Protein AF-F1YSC4-F1 (afdb_monomer)

Structure (mmCIF, N/CA/C/O backbone):
data_AF-F1YSC4-F1
#
_entry.id   AF-F1YSC4-F1
#
loop_
_atom_site.group_PDB
_atom_site.id
_atom_site.type_symbol
_atom_site.label_atom_id
_atom_site.label_alt_id
_atom_site.label_comp_id
_atom_site.label_asym_id
_atom_site.label_entity_id
_atom_site.label_seq_id
_atom_site.pdbx_PDB_ins_code
_atom_site.Cartn_x
_atom_site.Cartn_y
_atom_site.Cartn_z
_atom_site.occupancy
_atom_site.B_iso_or_equiv
_atom_site.auth_seq_id
_atom_site.auth_comp_id
_atom_site.auth_asym_id
_atom_site.auth_atom_id
_atom_site.pdbx_PDB_model_num
ATOM 1 N N . MET A 1 1 ? 48.803 -0.622 -50.788 1.00 43.75 1 MET A N 1
ATOM 2 C CA . MET A 1 1 ? 48.188 0.683 -50.464 1.00 43.75 1 MET A CA 1
ATOM 3 C C . MET A 1 1 ? 47.746 0.622 -49.013 1.00 43.75 1 MET A C 1
ATOM 5 O O . MET A 1 1 ? 46.823 -0.106 -48.682 1.00 43.75 1 MET A O 1
ATOM 9 N N . THR A 1 2 ? 48.527 1.248 -48.142 1.00 39.25 2 THR A N 1
ATOM 10 C CA . THR A 1 2 ? 48.370 1.279 -46.685 1.00 39.25 2 THR A CA 1
ATOM 11 C C . THR A 1 2 ? 47.283 2.283 -46.309 1.00 39.25 2 THR A C 1
ATOM 13 O O . THR A 1 2 ? 47.356 3.438 -46.719 1.00 39.25 2 THR A O 1
ATOM 16 N N . ASN A 1 3 ? 46.271 1.863 -45.546 1.00 41.59 3 ASN A N 1
ATOM 17 C CA . ASN A 1 3 ? 45.245 2.775 -45.042 1.00 41.59 3 ASN A CA 1
ATOM 18 C C . ASN A 1 3 ? 45.560 3.126 -43.581 1.00 41.59 3 ASN A C 1
ATOM 20 O O . ASN A 1 3 ? 45.484 2.279 -42.691 1.00 41.59 3 ASN A O 1
ATOM 24 N N . HIS A 1 4 ? 46.012 4.361 -43.369 1.00 42.53 4 HIS A N 1
ATOM 25 C CA . HIS A 1 4 ? 46.345 4.924 -42.065 1.00 42.53 4 HIS A CA 1
ATOM 26 C C . HIS A 1 4 ? 45.082 5.387 -41.334 1.00 42.53 4 HIS A C 1
ATOM 28 O O . HIS A 1 4 ? 44.303 6.179 -41.859 1.00 42.53 4 HIS A O 1
ATOM 34 N N . ALA A 1 5 ? 44.940 4.965 -40.080 1.00 45.53 5 ALA A N 1
ATOM 35 C CA . ALA A 1 5 ? 44.015 5.557 -39.125 1.00 45.53 5 ALA A CA 1
ATOM 36 C C . ALA A 1 5 ? 44.386 7.023 -38.818 1.00 45.53 5 ALA A C 1
ATOM 38 O O . ALA A 1 5 ? 45.562 7.325 -38.605 1.00 45.53 5 ALA A O 1
ATOM 39 N N . ARG A 1 6 ? 43.384 7.912 -38.712 1.00 49.03 6 ARG A N 1
ATOM 40 C CA . ARG A 1 6 ? 43.460 9.173 -37.949 1.00 49.03 6 ARG A CA 1
ATOM 41 C C . ARG A 1 6 ? 42.107 9.546 -37.307 1.00 49.03 6 ARG A C 1
ATOM 43 O O . ARG A 1 6 ? 41.074 9.111 -37.810 1.00 49.03 6 ARG A O 1
ATOM 50 N N . PRO A 1 7 ? 42.121 10.288 -36.178 1.00 48.09 7 PRO A N 1
ATOM 51 C CA . PRO A 1 7 ? 41.049 10.291 -35.180 1.00 48.09 7 PRO A CA 1
ATOM 52 C C . PRO A 1 7 ? 40.035 11.440 -35.316 1.00 48.09 7 PRO A C 1
ATOM 54 O O . PRO A 1 7 ? 40.269 12.436 -35.998 1.00 48.09 7 PRO A O 1
ATOM 57 N N . PHE A 1 8 ? 38.921 11.263 -34.600 1.00 44.94 8 PHE A N 1
ATOM 58 C CA . PHE A 1 8 ? 37.804 12.182 -34.369 1.00 44.94 8 PHE A CA 1
ATOM 59 C C . PHE A 1 8 ? 38.213 13.656 -34.189 1.00 44.94 8 PHE A C 1
ATOM 61 O O . PHE A 1 8 ? 38.998 13.997 -33.305 1.00 44.94 8 PHE A O 1
ATOM 68 N N . GLY A 1 9 ? 37.616 14.537 -34.997 1.00 39.62 9 GLY A N 1
ATOM 69 C CA . GLY A 1 9 ? 37.721 15.987 -34.858 1.00 39.62 9 GLY A CA 1
ATOM 70 C C . GLY A 1 9 ? 36.760 16.527 -33.797 1.00 39.62 9 GLY A C 1
ATOM 71 O O . GLY A 1 9 ? 35.547 16.393 -33.929 1.00 39.62 9 GLY A O 1
ATOM 72 N N . ALA A 1 10 ? 37.307 17.166 -32.763 1.00 44.84 10 ALA A N 1
ATOM 73 C CA . ALA A 1 10 ? 36.564 18.028 -31.850 1.00 44.84 10 ALA A CA 1
ATOM 74 C C . ALA A 1 10 ? 36.485 19.456 -32.430 1.00 44.84 10 ALA A C 1
ATOM 76 O O . ALA A 1 10 ? 37.517 19.980 -32.864 1.00 44.84 10 ALA A O 1
ATOM 77 N N . PRO A 1 11 ? 35.322 20.131 -32.422 1.00 41.72 11 PRO A N 1
ATOM 78 C CA . PRO A 1 11 ? 35.272 21.552 -32.735 1.00 41.72 11 PRO A CA 1
ATOM 79 C C . PRO A 1 11 ? 35.785 22.388 -31.551 1.00 41.72 11 PRO A C 1
ATOM 81 O O . PRO A 1 11 ? 35.314 22.272 -30.420 1.00 41.72 11 PRO A O 1
ATOM 84 N N . ARG A 1 12 ? 36.757 23.263 -31.835 1.00 43.16 12 ARG A N 1
ATOM 85 C CA . ARG A 1 12 ? 37.200 24.357 -30.958 1.00 43.16 12 ARG A CA 1
ATOM 86 C C . ARG A 1 12 ? 36.043 25.339 -30.751 1.00 43.16 12 ARG A C 1
ATOM 88 O O . ARG A 1 12 ? 35.685 26.056 -31.681 1.00 43.16 12 ARG A O 1
ATOM 95 N N . LEU A 1 13 ? 35.507 25.419 -29.536 1.00 44.72 13 LEU A N 1
ATOM 96 C CA . LEU A 1 13 ? 34.613 26.506 -29.137 1.00 44.72 13 LEU A CA 1
ATOM 97 C C . LEU A 1 13 ? 35.458 27.706 -28.697 1.00 44.72 13 LEU A C 1
ATOM 99 O O . LEU A 1 13 ? 35.948 27.776 -27.573 1.00 44.72 13 LEU A O 1
ATOM 103 N N . THR A 1 14 ? 35.669 28.638 -29.623 1.00 39.31 14 THR A N 1
ATOM 104 C CA . THR A 1 14 ? 36.132 29.997 -29.331 1.00 39.31 14 THR A CA 1
ATOM 105 C C . THR A 1 14 ? 35.006 30.787 -28.668 1.00 39.31 14 THR A C 1
ATOM 107 O O . THR A 1 14 ? 33.861 30.736 -29.117 1.00 39.31 14 THR A O 1
ATOM 110 N N . GLY A 1 15 ? 35.346 31.484 -27.583 1.00 50.78 15 GLY A N 1
ATOM 111 C CA . GLY A 1 15 ? 34.417 32.145 -26.675 1.00 50.78 15 GLY A CA 1
ATOM 112 C C . GLY A 1 15 ? 33.450 33.117 -27.344 1.00 50.78 15 GLY A C 1
ATOM 113 O O . GLY A 1 15 ? 33.855 34.087 -27.980 1.00 50.78 15 GLY A O 1
ATOM 114 N N . TRP A 1 16 ? 32.165 32.877 -27.107 1.00 40.28 16 TRP A N 1
ATOM 115 C CA . TRP A 1 16 ? 31.126 33.890 -27.199 1.00 40.28 16 TRP A CA 1
ATOM 116 C C . TRP A 1 16 ? 30.814 34.357 -25.777 1.00 40.28 16 TRP A C 1
ATOM 118 O O . TRP A 1 16 ? 30.402 33.566 -24.930 1.00 40.28 16 TRP A O 1
ATOM 128 N N . LEU A 1 17 ? 31.052 35.642 -25.509 1.00 44.09 17 LEU A N 1
ATOM 129 C CA . LEU A 1 17 ? 30.577 36.325 -24.309 1.00 44.09 17 LEU A CA 1
ATOM 130 C C . LEU A 1 17 ? 29.044 36.307 -24.322 1.00 44.09 17 LEU A C 1
ATOM 132 O O . LEU A 1 17 ? 28.421 36.972 -25.148 1.00 44.09 17 LEU A O 1
ATOM 136 N N . ILE A 1 18 ? 28.436 35.540 -23.418 1.00 53.00 18 ILE A N 1
ATOM 137 C CA . ILE A 1 18 ? 26.990 35.588 -23.192 1.00 53.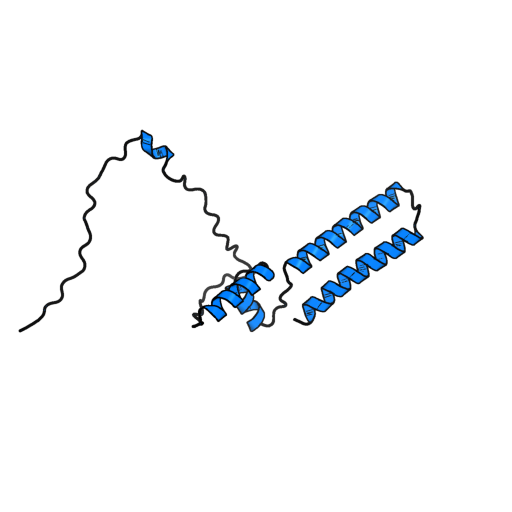00 18 ILE A CA 1
ATOM 138 C C . ILE A 1 18 ? 26.678 36.954 -22.554 1.00 53.00 18 ILE A C 1
ATOM 140 O O . ILE A 1 18 ? 27.265 37.277 -21.517 1.00 53.00 18 ILE A O 1
ATOM 144 N N . PRO A 1 19 ? 25.792 37.780 -23.138 1.00 51.84 19 PRO A N 1
ATOM 145 C CA . PRO A 1 19 ? 25.412 39.056 -22.543 1.00 51.84 19 PRO A CA 1
ATOM 146 C C . PRO A 1 19 ? 24.761 38.831 -21.170 1.00 51.84 19 PRO A C 1
ATOM 148 O O . PRO A 1 19 ? 23.941 37.929 -21.000 1.00 51.84 19 PRO A O 1
ATOM 151 N N . ALA A 1 20 ? 25.108 39.664 -20.183 1.00 55.88 20 ALA A N 1
ATOM 152 C CA . ALA A 1 20 ? 24.666 39.521 -18.788 1.00 55.88 20 ALA A CA 1
ATOM 153 C C . ALA A 1 20 ? 23.131 39.489 -18.614 1.00 55.88 20 ALA A C 1
ATOM 155 O O . ALA A 1 20 ? 22.629 38.947 -17.631 1.00 55.88 20 ALA A O 1
ATOM 156 N N . SER A 1 21 ? 22.382 40.004 -19.592 1.00 53.72 21 SER A N 1
ATOM 157 C CA . SER A 1 21 ? 20.918 39.964 -19.657 1.00 53.72 21 SER A CA 1
ATOM 158 C C . SER A 1 21 ? 20.325 38.577 -19.948 1.00 53.72 21 SER A C 1
ATOM 160 O O . SER A 1 21 ? 19.127 38.398 -19.756 1.00 53.72 21 SER A O 1
ATOM 162 N N . PHE A 1 22 ? 21.131 37.590 -20.359 1.00 48.06 22 PHE A N 1
ATOM 163 C CA . PHE A 1 22 ? 20.691 36.208 -20.612 1.00 48.06 22 PHE A CA 1
ATOM 164 C C . PHE A 1 22 ? 20.997 35.236 -19.456 1.00 48.06 22 PHE A C 1
ATOM 166 O O . PHE A 1 22 ? 20.580 34.080 -19.489 1.00 48.06 22 PHE A O 1
ATOM 173 N N . SER A 1 23 ? 21.685 35.699 -18.404 1.00 48.91 23 SER A N 1
ATOM 174 C CA . SER A 1 23 ? 22.046 34.885 -17.228 1.00 48.91 23 SER A CA 1
ATOM 175 C C . SER A 1 23 ? 20.821 34.399 -16.432 1.00 48.91 23 SER A C 1
ATOM 177 O O . SER A 1 23 ? 20.852 33.340 -15.811 1.00 48.91 23 SER A O 1
ATOM 179 N N . SER A 1 24 ? 19.698 35.124 -16.493 1.00 51.44 24 SER A N 1
ATOM 180 C CA . SER A 1 24 ? 18.437 34.750 -15.830 1.00 51.44 24 SER A CA 1
ATOM 181 C C . SER A 1 24 ? 17.674 33.607 -16.512 1.00 51.44 24 SER A C 1
ATOM 183 O O . SER A 1 24 ? 16.760 33.058 -15.902 1.00 51.44 24 SER A O 1
ATOM 185 N N . LEU A 1 25 ? 18.042 33.254 -17.749 1.00 51.44 25 LEU A N 1
ATOM 186 C CA . LEU A 1 25 ? 17.474 32.146 -18.528 1.00 51.44 25 LEU A CA 1
ATOM 187 C C . LEU A 1 25 ? 18.328 30.876 -18.467 1.00 51.44 25 LEU A C 1
ATOM 189 O O . LEU A 1 25 ? 17.900 29.833 -18.962 1.00 51.44 25 LEU A O 1
ATOM 193 N N . LEU A 1 26 ? 19.512 30.935 -17.848 1.00 52.56 26 LEU A N 1
ATOM 194 C CA . LEU A 1 26 ? 20.216 29.718 -17.475 1.00 52.56 26 LEU A CA 1
ATOM 195 C C . LEU A 1 26 ? 19.402 29.041 -16.371 1.00 52.56 26 LEU A C 1
ATOM 197 O O . LEU A 1 26 ? 19.075 29.706 -15.380 1.00 52.56 26 LEU A O 1
ATOM 201 N N . PRO A 1 27 ? 19.047 27.752 -16.523 1.00 45.84 27 PRO A N 1
ATOM 202 C CA . PRO A 1 27 ? 18.398 27.023 -15.453 1.00 45.84 27 PRO A CA 1
ATOM 203 C C . PRO A 1 27 ? 19.297 27.152 -14.227 1.00 45.84 27 PRO A C 1
ATOM 205 O O . PRO A 1 27 ? 20.437 26.688 -14.222 1.00 45.84 27 PRO A O 1
ATOM 208 N N . LYS A 1 28 ? 18.797 27.863 -13.210 1.00 49.97 28 LYS A N 1
ATOM 209 C CA . LYS A 1 28 ? 19.396 27.873 -11.879 1.00 49.97 28 LYS A CA 1
ATOM 210 C C . LYS A 1 28 ? 19.592 26.406 -11.541 1.00 49.97 28 LYS A C 1
ATOM 212 O O . LYS A 1 28 ? 18.640 25.644 -11.715 1.00 49.97 28 LYS A O 1
ATOM 217 N N . GLU A 1 29 ? 20.794 26.023 -11.126 1.00 50.09 29 GLU A N 1
ATOM 218 C CA . GLU A 1 29 ? 21.070 24.707 -10.554 1.00 50.09 29 GLU A CA 1
ATOM 219 C C . GLU A 1 29 ? 20.197 24.548 -9.301 1.00 50.09 29 GLU A C 1
ATOM 221 O O . GLU A 1 29 ? 20.615 24.729 -8.162 1.00 50.09 29 GLU A O 1
ATOM 226 N N . GLY A 1 30 ? 18.913 24.287 -9.528 1.00 39.06 30 GLY A N 1
ATOM 227 C CA . GLY A 1 30 ? 18.040 23.663 -8.579 1.00 39.06 30 GLY A CA 1
ATOM 228 C C . GLY A 1 30 ? 18.694 22.330 -8.334 1.00 39.06 30 GLY A C 1
ATOM 229 O O . GLY A 1 30 ? 18.977 21.595 -9.279 1.00 39.06 30 GLY A O 1
ATOM 230 N N . VAL A 1 31 ? 18.998 22.076 -7.070 1.00 46.31 31 VAL A N 1
ATOM 231 C CA . VAL A 1 31 ? 19.341 20.760 -6.562 1.00 46.31 31 VAL A CA 1
ATOM 232 C C . VAL A 1 31 ? 18.370 19.776 -7.209 1.00 46.31 31 VAL A C 1
ATOM 234 O O . VAL A 1 31 ? 17.217 19.667 -6.792 1.00 46.31 31 VAL A O 1
ATOM 237 N N . HIS A 1 32 ? 18.804 19.106 -8.277 1.00 50.88 32 HIS A N 1
ATOM 238 C CA . HIS A 1 32 ? 18.087 17.962 -8.790 1.00 50.88 32 HIS A CA 1
ATOM 239 C C . HIS A 1 32 ? 18.316 16.919 -7.714 1.00 50.88 32 HIS A C 1
ATOM 241 O O . HIS A 1 32 ? 19.356 16.262 -7.681 1.00 50.88 32 HIS A O 1
ATOM 247 N N . VAL A 1 33 ? 17.383 16.846 -6.766 1.00 43.88 33 VAL A N 1
ATOM 248 C CA . VAL A 1 33 ? 17.332 15.780 -5.779 1.00 43.88 33 VAL A CA 1
ATOM 249 C C . VAL A 1 33 ? 17.233 14.511 -6.608 1.00 43.88 33 VAL A C 1
ATOM 251 O O . VAL A 1 33 ? 16.186 14.197 -7.166 1.00 43.88 33 VAL A O 1
ATOM 254 N N . MET A 1 34 ? 18.364 13.842 -6.816 1.00 41.66 34 MET A N 1
ATOM 255 C CA . MET A 1 34 ? 18.380 12.539 -7.453 1.00 41.66 34 MET A CA 1
ATOM 256 C C . MET A 1 34 ? 17.491 11.664 -6.562 1.00 41.66 34 MET A C 1
ATOM 258 O O . MET A 1 34 ? 17.821 11.507 -5.388 1.00 41.66 34 MET A O 1
ATOM 262 N N . PRO A 1 35 ? 16.352 11.141 -7.053 1.00 52.25 35 PRO A N 1
ATOM 263 C CA . PRO A 1 35 ? 15.303 10.539 -6.216 1.00 52.25 35 PRO A CA 1
ATOM 264 C C . PRO A 1 35 ? 15.726 9.205 -5.575 1.00 52.25 35 PRO A C 1
ATOM 266 O O . PRO A 1 35 ? 14.911 8.466 -5.026 1.00 52.25 35 PRO A O 1
ATOM 269 N N . PHE A 1 36 ? 17.007 8.864 -5.668 1.00 55.69 36 PHE A N 1
ATOM 270 C CA . PHE A 1 36 ? 17.582 7.625 -5.192 1.00 55.69 36 PHE A CA 1
ATOM 271 C C . PHE A 1 36 ? 18.133 7.864 -3.786 1.00 55.69 36 PHE A C 1
ATOM 273 O O . PHE A 1 36 ? 19.329 8.061 -3.579 1.00 55.69 36 PHE A O 1
ATOM 280 N N . GLU A 1 37 ? 17.244 7.856 -2.798 1.00 61.56 37 GLU A N 1
ATOM 281 C CA . GLU A 1 37 ? 17.673 7.665 -1.416 1.00 61.56 37 GLU A CA 1
ATOM 282 C C . GLU A 1 37 ? 18.388 6.312 -1.309 1.00 61.56 37 GLU A C 1
ATOM 284 O O . GLU A 1 37 ? 17.889 5.291 -1.797 1.00 61.56 37 GLU A O 1
ATOM 289 N N . ILE A 1 38 ? 19.559 6.282 -0.667 1.00 63.16 38 ILE A N 1
ATOM 290 C CA . ILE A 1 38 ? 20.245 5.026 -0.357 1.00 63.16 38 ILE A CA 1
ATOM 291 C C . ILE A 1 38 ? 19.357 4.254 0.623 1.00 63.16 38 ILE A C 1
ATOM 293 O O . ILE A 1 38 ? 19.290 4.561 1.811 1.00 63.16 38 ILE A O 1
ATOM 297 N N . ARG A 1 39 ? 18.642 3.249 0.113 1.00 63.47 39 ARG A N 1
ATOM 298 C CA . ARG A 1 39 ? 17.763 2.396 0.915 1.00 63.47 39 ARG A CA 1
ATOM 299 C C . ARG A 1 39 ? 18.533 1.179 1.423 1.00 63.47 39 ARG A C 1
ATOM 301 O O . ARG A 1 39 ? 18.806 0.254 0.662 1.00 63.47 39 ARG A O 1
ATOM 308 N N . GLY A 1 40 ? 18.825 1.145 2.724 1.00 67.62 40 GLY A N 1
ATOM 309 C CA . GLY A 1 40 ? 19.374 -0.031 3.408 1.00 67.62 40 GLY A CA 1
ATOM 310 C C . GLY A 1 40 ? 20.557 0.269 4.326 1.00 67.62 40 GLY A C 1
ATOM 311 O O . GLY A 1 40 ? 21.025 1.396 4.420 1.00 67.62 40 GLY A O 1
ATOM 312 N N . ARG A 1 41 ? 21.034 -0.771 5.022 1.00 66.12 41 ARG A N 1
ATOM 313 C CA . ARG A 1 41 ? 22.168 -0.683 5.962 1.00 66.12 41 ARG A CA 1
ATOM 314 C C . ARG A 1 41 ? 23.523 -0.549 5.253 1.00 66.12 41 ARG A C 1
ATOM 316 O O . ARG A 1 41 ? 24.457 -0.024 5.845 1.00 66.12 41 ARG A O 1
ATOM 323 N N . PHE A 1 42 ? 23.609 -1.020 4.009 1.00 74.44 42 PHE A N 1
ATOM 324 C CA . PHE A 1 42 ? 24.805 -0.977 3.169 1.00 74.44 42 PHE A CA 1
ATOM 325 C C . PHE A 1 42 ? 24.428 -0.496 1.759 1.00 74.44 42 PHE A C 1
ATOM 327 O O . PHE A 1 42 ? 23.343 -0.856 1.284 1.00 74.44 42 PHE A O 1
ATOM 334 N N . PRO A 1 43 ? 25.278 0.310 1.099 1.00 80.19 43 PRO A N 1
ATOM 335 C CA . PRO A 1 43 ? 25.035 0.770 -0.264 1.00 80.19 43 PRO A CA 1
ATOM 336 C C . PRO A 1 43 ? 25.091 -0.394 -1.262 1.00 80.19 43 PRO A C 1
ATOM 338 O O . PRO A 1 43 ? 25.776 -1.388 -1.034 1.00 80.19 43 PRO A O 1
ATOM 341 N N . LEU A 1 44 ? 24.369 -0.260 -2.377 1.00 84.88 44 LEU A N 1
ATOM 342 C CA . LEU A 1 44 ? 24.493 -1.170 -3.517 1.00 84.88 44 LEU A CA 1
ATOM 343 C C . LEU A 1 44 ? 25.746 -0.792 -4.312 1.00 84.88 44 LEU A C 1
ATOM 345 O O . LEU A 1 44 ? 25.878 0.360 -4.717 1.00 84.88 44 LEU A O 1
ATOM 349 N N . ASP A 1 45 ? 26.642 -1.749 -4.530 1.00 90.88 45 ASP A N 1
ATOM 350 C CA . ASP A 1 45 ? 27.977 -1.548 -5.109 1.00 90.88 45 ASP A CA 1
ATOM 351 C C . ASP A 1 45 ? 28.186 -2.250 -6.465 1.00 90.88 45 ASP A C 1
ATOM 353 O O . ASP A 1 45 ? 29.154 -1.960 -7.167 1.00 90.88 45 ASP A O 1
ATOM 357 N N . ALA A 1 46 ? 27.263 -3.127 -6.873 1.00 89.19 46 ALA A N 1
ATOM 358 C CA . ALA A 1 46 ? 27.325 -3.878 -8.127 1.00 89.19 46 ALA A CA 1
ATOM 359 C C . ALA A 1 46 ? 26.068 -3.699 -9.000 1.00 89.19 46 ALA A C 1
ATOM 361 O O . ALA A 1 46 ? 24.959 -3.493 -8.502 1.00 89.19 46 ALA A O 1
ATOM 362 N N . ILE A 1 47 ? 26.242 -3.823 -10.324 1.00 92.00 47 ILE A N 1
ATOM 363 C CA . ILE A 1 47 ? 25.180 -3.693 -11.336 1.00 92.00 47 ILE A CA 1
ATOM 364 C C . ILE A 1 47 ? 25.032 -5.007 -12.110 1.00 92.00 47 ILE A C 1
ATOM 366 O O . ILE A 1 47 ? 26.020 -5.594 -12.549 1.00 92.00 47 ILE A O 1
ATOM 370 N N . VAL A 1 48 ? 23.786 -5.427 -12.339 1.00 91.75 48 VAL A N 1
ATOM 371 C CA . VAL A 1 48 ? 23.438 -6.555 -13.214 1.00 91.75 48 VAL A CA 1
ATOM 372 C C . VAL A 1 48 ? 22.735 -6.019 -14.460 1.00 91.75 48 VAL A C 1
ATOM 374 O O . VAL A 1 48 ? 21.702 -5.362 -14.352 1.00 91.75 48 VAL A O 1
ATOM 377 N N . ASN A 1 49 ? 23.278 -6.311 -15.645 1.00 94.50 49 ASN A N 1
ATOM 378 C CA . ASN A 1 49 ? 22.656 -5.961 -16.924 1.00 94.50 49 ASN A CA 1
ATOM 379 C C . ASN A 1 49 ? 21.837 -7.144 -17.453 1.00 94.50 49 ASN A C 1
ATOM 381 O O . ASN A 1 49 ? 22.385 -8.222 -17.681 1.00 94.50 49 ASN A O 1
ATOM 385 N N . VAL A 1 50 ? 20.541 -6.932 -17.686 1.00 93.06 50 VAL A N 1
ATOM 386 C CA . VAL A 1 50 ? 19.611 -7.952 -18.194 1.00 93.06 50 VAL A CA 1
ATOM 387 C C . VAL A 1 50 ? 19.106 -7.525 -19.571 1.00 93.06 50 VAL A C 1
ATOM 389 O O . VAL A 1 50 ? 18.682 -6.383 -19.749 1.00 93.06 50 VAL A O 1
ATOM 392 N N . ARG A 1 51 ? 19.166 -8.427 -20.558 1.00 96.50 51 ARG A N 1
ATOM 393 C CA . ARG A 1 51 ? 18.559 -8.199 -21.878 1.00 96.50 51 ARG A CA 1
ATOM 394 C C . ARG A 1 51 ? 17.065 -8.477 -21.788 1.00 96.50 51 ARG A C 1
ATOM 396 O O . ARG A 1 51 ? 16.682 -9.536 -21.307 1.00 96.50 51 ARG A O 1
ATOM 403 N N . LEU A 1 52 ? 16.263 -7.534 -22.263 1.00 96.44 52 LEU A N 1
ATOM 404 C CA . LEU A 1 52 ? 14.807 -7.595 -22.265 1.00 96.44 52 LEU A CA 1
ATOM 405 C C . LEU A 1 52 ? 14.306 -7.136 -23.629 1.00 96.44 52 LEU A C 1
ATOM 407 O O . LEU A 1 52 ? 14.909 -6.260 -24.257 1.00 96.44 52 LEU A O 1
ATOM 411 N N . THR A 1 53 ? 13.187 -7.695 -24.058 1.00 98.31 53 THR A N 1
ATOM 412 C CA . THR A 1 53 ? 12.349 -7.078 -25.085 1.00 98.31 53 THR A CA 1
ATOM 413 C C . THR A 1 53 ? 11.774 -5.752 -24.572 1.00 98.31 53 THR A C 1
ATOM 415 O O . THR A 1 53 ? 11.766 -5.475 -23.367 1.00 98.31 53 THR A O 1
ATOM 418 N N . THR A 1 54 ? 11.281 -4.914 -25.485 1.00 97.94 54 THR A N 1
ATOM 419 C CA . THR A 1 54 ? 10.609 -3.658 -25.121 1.00 97.94 54 THR A CA 1
ATOM 420 C C . THR A 1 54 ? 9.407 -3.926 -24.212 1.00 97.94 54 THR A C 1
ATOM 422 O O . THR A 1 54 ? 9.324 -3.352 -23.129 1.00 97.94 54 THR A O 1
ATOM 425 N N . ASP A 1 55 ? 8.568 -4.896 -24.579 1.00 97.38 55 ASP A N 1
ATOM 426 C CA . ASP A 1 5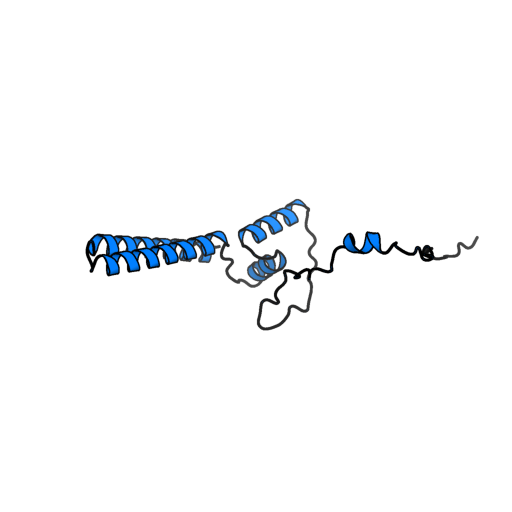5 ? 7.349 -5.249 -23.843 1.00 97.38 55 ASP A CA 1
ATOM 427 C C . ASP A 1 55 ? 7.631 -5.795 -22.433 1.00 97.38 55 ASP A C 1
ATOM 429 O O . ASP A 1 55 ? 6.862 -5.576 -21.499 1.00 97.38 55 ASP A O 1
ATOM 433 N N . GLU A 1 56 ? 8.722 -6.539 -22.237 1.00 96.94 56 GLU A N 1
ATOM 434 C CA . GLU A 1 56 ? 9.142 -6.982 -20.897 1.00 96.94 56 GLU A CA 1
ATOM 435 C C . GLU A 1 56 ? 9.624 -5.812 -20.039 1.00 96.94 56 GLU A C 1
ATOM 437 O O . GLU A 1 56 ? 9.321 -5.747 -18.846 1.00 96.94 56 GLU A O 1
ATOM 442 N N . LYS A 1 57 ? 10.365 -4.875 -20.641 1.00 95.94 57 LYS A N 1
ATOM 443 C CA . LYS A 1 57 ? 10.851 -3.687 -19.939 1.00 95.94 57 LYS A CA 1
ATOM 444 C C . LYS A 1 57 ? 9.701 -2.775 -19.518 1.00 95.94 57 LYS A C 1
ATOM 446 O O . LYS A 1 57 ? 9.771 -2.212 -18.429 1.00 95.94 57 LYS A O 1
ATOM 451 N N . ASP A 1 58 ? 8.680 -2.619 -20.351 1.00 96.88 58 ASP A N 1
ATOM 452 C CA . ASP A 1 58 ? 7.538 -1.761 -20.038 1.00 96.88 58 ASP A CA 1
ATOM 453 C C . ASP A 1 58 ? 6.654 -2.374 -18.949 1.00 96.88 58 ASP A C 1
ATOM 455 O O . ASP A 1 58 ? 6.386 -1.699 -17.957 1.00 96.88 58 ASP A O 1
ATOM 459 N N . ARG A 1 59 ? 6.373 -3.682 -19.011 1.00 94.62 59 ARG A N 1
ATOM 460 C CA . ARG A 1 59 ? 5.704 -4.400 -17.908 1.00 94.62 59 ARG A CA 1
ATOM 461 C C . ARG A 1 59 ? 6.448 -4.275 -16.576 1.00 94.62 59 ARG A C 1
ATOM 463 O O . ARG A 1 59 ? 5.833 -4.063 -15.539 1.00 94.62 59 ARG A O 1
ATOM 470 N N . LEU A 1 60 ? 7.783 -4.351 -16.587 1.00 93.94 60 LEU A N 1
ATOM 471 C CA . LEU A 1 60 ? 8.587 -4.151 -15.374 1.00 93.94 60 LEU A CA 1
ATOM 472 C C . LEU A 1 60 ? 8.468 -2.739 -14.792 1.00 93.94 60 LEU A C 1
ATOM 474 O O . LEU A 1 60 ? 8.555 -2.589 -13.574 1.00 93.94 60 LEU A O 1
ATOM 478 N N . LYS A 1 61 ? 8.314 -1.709 -15.634 1.00 94.31 61 LYS A N 1
ATOM 479 C CA . LYS A 1 61 ? 8.082 -0.337 -15.162 1.00 94.31 61 LYS A CA 1
ATOM 480 C C . LYS A 1 61 ? 6.697 -0.210 -14.545 1.00 94.31 61 LYS A C 1
ATOM 482 O O . LYS A 1 61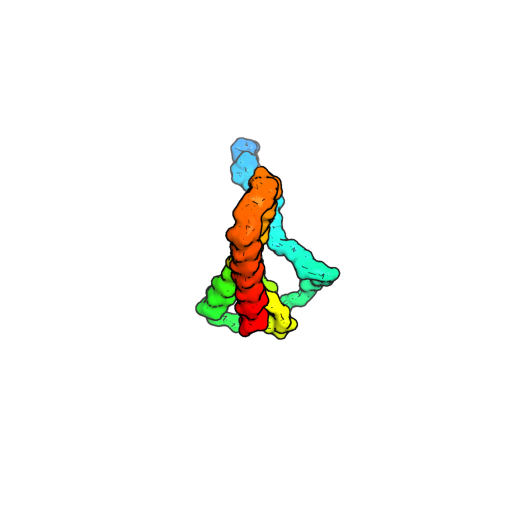 ? 6.602 0.292 -13.436 1.00 94.31 61 LYS A O 1
ATOM 487 N N . GLU A 1 62 ? 5.669 -0.722 -15.217 1.00 92.25 62 GLU A N 1
ATOM 488 C CA . GLU A 1 62 ? 4.289 -0.693 -14.720 1.00 92.25 62 GLU A CA 1
ATOM 489 C C . GLU A 1 62 ? 4.167 -1.386 -13.356 1.00 92.25 62 GLU A C 1
ATOM 491 O O . GLU A 1 62 ? 3.653 -0.794 -12.407 1.00 92.25 62 GLU A O 1
ATOM 496 N N . ASP A 1 63 ? 4.725 -2.594 -13.212 1.00 88.81 63 ASP A N 1
ATOM 497 C CA . ASP A 1 63 ? 4.767 -3.314 -11.933 1.00 88.81 63 ASP A CA 1
ATOM 498 C C . ASP A 1 63 ? 5.472 -2.494 -10.837 1.00 88.81 63 ASP A C 1
ATOM 500 O O . ASP A 1 63 ? 5.043 -2.467 -9.680 1.00 88.81 63 ASP A O 1
ATOM 504 N N . ALA A 1 64 ? 6.584 -1.838 -11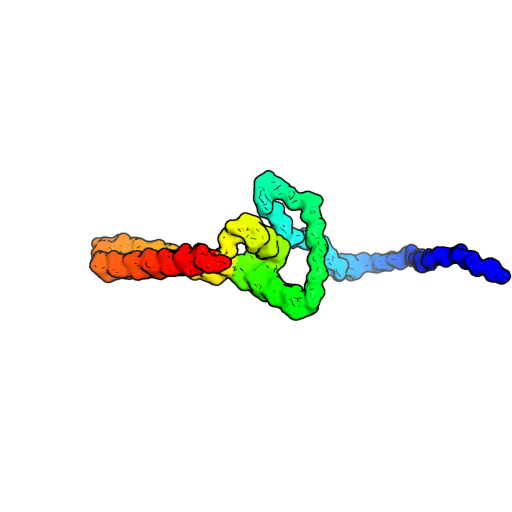.183 1.00 88.44 64 ALA A N 1
ATOM 505 C CA . ALA A 1 64 ? 7.373 -1.051 -10.242 1.00 88.44 64 ALA A CA 1
ATOM 506 C C . ALA A 1 64 ? 6.627 0.220 -9.802 1.00 88.44 64 ALA A C 1
ATOM 508 O O . ALA A 1 64 ? 6.623 0.543 -8.609 1.00 88.44 64 ALA A O 1
ATOM 509 N N . ASP A 1 65 ? 5.939 0.879 -10.735 1.00 88.19 65 ASP A N 1
ATOM 510 C CA . ASP A 1 65 ? 5.103 2.052 -10.486 1.00 88.19 65 ASP A CA 1
ATOM 511 C C . ASP A 1 65 ? 3.915 1.696 -9.579 1.00 88.19 65 ASP A C 1
ATOM 513 O O . ASP A 1 65 ? 3.678 2.373 -8.574 1.00 88.19 65 ASP A O 1
ATOM 517 N N . LEU A 1 66 ? 3.230 0.576 -9.843 1.00 82.19 66 LEU A N 1
ATOM 518 C CA . LEU A 1 66 ? 2.159 0.050 -8.984 1.00 82.19 66 LEU A CA 1
ATOM 519 C C . LEU A 1 66 ? 2.658 -0.291 -7.569 1.00 82.19 66 LEU A C 1
ATOM 521 O O . LEU A 1 66 ? 1.964 -0.070 -6.568 1.00 82.19 66 LEU A O 1
ATOM 525 N N . ALA A 1 67 ? 3.883 -0.806 -7.467 1.00 83.00 67 ALA A N 1
ATOM 526 C CA . ALA A 1 67 ? 4.533 -1.118 -6.199 1.00 83.00 67 ALA A CA 1
ATOM 527 C C . ALA A 1 67 ? 5.163 0.111 -5.507 1.00 83.00 67 ALA A C 1
ATOM 529 O O . ALA A 1 67 ? 5.627 -0.001 -4.369 1.00 83.00 67 ALA A O 1
ATOM 530 N N . GLY A 1 68 ? 5.189 1.282 -6.156 1.00 84.12 68 GLY A N 1
ATOM 531 C CA . GLY A 1 68 ? 5.788 2.508 -5.619 1.00 84.12 68 GLY A CA 1
ATOM 532 C C . GLY A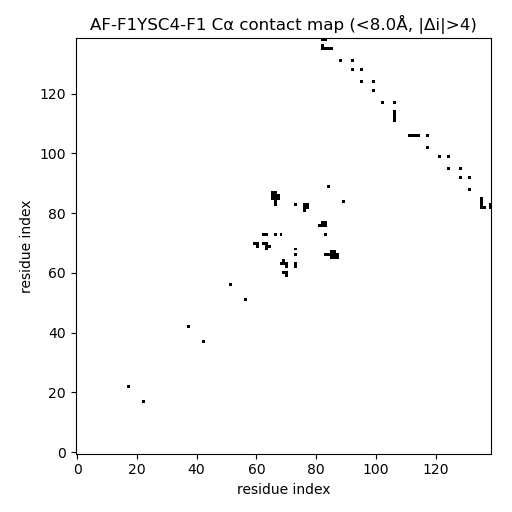 1 68 ? 7.288 2.379 -5.324 1.00 84.12 68 GLY A C 1
ATOM 533 O O . GLY A 1 68 ? 7.785 2.922 -4.330 1.00 84.12 68 GLY A O 1
ATOM 534 N N . MET A 1 69 ? 8.020 1.616 -6.138 1.00 86.31 69 MET A N 1
ATOM 535 C CA . MET A 1 69 ? 9.465 1.409 -5.998 1.00 86.31 69 MET A CA 1
ATOM 536 C C . MET A 1 69 ? 10.166 1.433 -7.356 1.00 86.31 69 MET A C 1
ATOM 538 O O . MET A 1 69 ? 9.528 1.411 -8.396 1.00 86.31 69 MET A O 1
ATOM 542 N N . SER A 1 70 ? 11.498 1.497 -7.369 1.00 90.19 70 SER A N 1
ATOM 543 C CA . SER A 1 70 ? 12.235 1.427 -8.632 1.00 90.19 70 SER A CA 1
ATOM 544 C C . SER A 1 70 ? 12.214 0.010 -9.211 1.00 90.19 70 SER A C 1
ATOM 546 O O . SER A 1 70 ? 12.141 -0.972 -8.471 1.00 90.19 70 SER A O 1
ATOM 548 N N . VAL A 1 71 ? 12.379 -0.106 -10.531 1.00 92.06 71 VAL A N 1
ATOM 549 C CA . VAL A 1 71 ? 12.488 -1.401 -11.233 1.00 92.06 71 VAL A CA 1
ATOM 550 C C . VAL A 1 71 ? 13.583 -2.290 -10.626 1.00 92.06 71 VAL A C 1
ATOM 552 O O . VAL A 1 71 ? 13.375 -3.481 -10.404 1.00 92.06 71 VAL A O 1
ATOM 555 N N . SER A 1 72 ? 14.741 -1.713 -10.286 1.00 91.12 72 SER A N 1
ATOM 556 C CA . SER A 1 72 ? 15.842 -2.449 -9.651 1.00 91.12 72 SER A CA 1
ATOM 557 C C . SER A 1 72 ? 15.484 -2.950 -8.251 1.00 91.12 72 SER A C 1
ATOM 559 O O . SER A 1 72 ? 15.887 -4.049 -7.870 1.00 91.12 72 SER A O 1
ATOM 561 N N . GLU A 1 73 ? 14.730 -2.168 -7.475 1.00 89.12 73 GLU A N 1
ATOM 562 C CA . GLU A 1 73 ? 14.257 -2.591 -6.155 1.00 89.12 73 GLU A CA 1
ATOM 563 C C . GLU A 1 73 ? 13.211 -3.704 -6.277 1.00 89.12 73 GLU A C 1
ATOM 565 O O . GLU A 1 73 ? 13.325 -4.708 -5.574 1.00 89.12 73 GLU A O 1
ATOM 570 N N . LEU A 1 74 ? 12.266 -3.585 -7.215 1.00 90.44 74 LEU A N 1
ATOM 571 C CA . LEU A 1 74 ? 11.277 -4.623 -7.514 1.00 90.44 74 LEU A CA 1
ATOM 572 C C . LEU A 1 74 ? 11.955 -5.961 -7.844 1.00 90.44 74 LEU A C 1
ATOM 574 O O . LEU A 1 74 ? 11.660 -6.978 -7.215 1.00 90.44 74 LEU A O 1
ATOM 578 N N . ILE A 1 75 ? 12.904 -5.959 -8.788 1.00 91.88 75 ILE A N 1
ATOM 579 C CA . ILE A 1 75 ? 13.631 -7.168 -9.204 1.00 91.88 75 ILE A CA 1
ATOM 580 C C . ILE A 1 75 ? 14.410 -7.767 -8.033 1.00 91.88 75 ILE A C 1
ATOM 582 O O . ILE A 1 75 ? 14.338 -8.973 -7.803 1.00 91.88 75 ILE A O 1
ATOM 586 N N . ARG A 1 76 ? 15.131 -6.945 -7.259 1.00 89.38 76 ARG A N 1
ATOM 587 C CA . ARG A 1 76 ? 15.882 -7.427 -6.090 1.00 89.38 76 ARG A CA 1
ATOM 588 C C . ARG A 1 76 ? 14.959 -8.054 -5.053 1.00 89.38 76 ARG A C 1
ATOM 590 O O . ARG A 1 76 ? 15.297 -9.103 -4.512 1.00 89.38 76 ARG A O 1
ATOM 597 N N . ARG A 1 77 ? 13.805 -7.444 -4.769 1.00 87.94 77 ARG A N 1
ATOM 598 C CA . ARG A 1 77 ? 12.831 -8.016 -3.833 1.00 87.94 77 ARG A CA 1
ATOM 599 C C . ARG A 1 77 ? 12.291 -9.348 -4.327 1.00 87.94 77 ARG A C 1
ATOM 601 O O . ARG A 1 77 ? 12.340 -10.309 -3.567 1.00 87.94 77 ARG A O 1
ATOM 608 N N . ARG A 1 78 ? 11.874 -9.415 -5.596 1.00 88.25 78 ARG A N 1
ATOM 609 C CA . ARG A 1 78 ? 11.358 -10.642 -6.219 1.00 88.25 78 ARG A CA 1
ATOM 610 C C . ARG A 1 78 ? 12.411 -11.757 -6.216 1.00 88.25 78 ARG A C 1
ATOM 612 O O . ARG A 1 78 ? 12.101 -12.881 -5.847 1.00 88.25 78 ARG A O 1
ATOM 619 N N . TYR A 1 79 ? 13.664 -11.441 -6.545 1.00 89.25 79 TYR A N 1
ATOM 620 C CA . TYR A 1 79 ? 14.758 -12.417 -6.585 1.00 89.25 79 TYR A CA 1
ATOM 621 C C . TYR A 1 79 ? 15.187 -12.911 -5.194 1.00 89.25 79 TYR A C 1
ATOM 623 O O . TYR A 1 79 ? 15.395 -14.104 -4.998 1.00 89.25 79 TYR A O 1
ATOM 631 N N . PHE A 1 80 ? 15.306 -12.014 -4.211 1.00 86.88 80 PHE A N 1
ATOM 632 C CA . PHE A 1 80 ? 15.726 -12.360 -2.845 1.00 86.88 80 PHE A CA 1
ATOM 633 C C . PHE A 1 80 ? 14.554 -12.693 -1.900 1.00 86.88 80 PHE A C 1
ATOM 635 O O . PHE A 1 80 ? 14.746 -12.703 -0.684 1.00 86.88 80 PHE A O 1
ATOM 642 N N . GLY A 1 81 ? 13.346 -12.930 -2.427 1.00 75.62 81 GLY A N 1
ATOM 643 C CA . GLY A 1 81 ? 12.179 -13.368 -1.651 1.00 75.62 81 GLY A CA 1
ATOM 644 C C . GLY A 1 81 ? 11.673 -12.359 -0.613 1.00 75.62 81 GLY A C 1
ATOM 645 O O . GLY A 1 81 ? 11.149 -12.749 0.428 1.00 75.62 81 GLY A O 1
ATOM 646 N N . ARG A 1 82 ? 11.863 -11.054 -0.843 1.00 76.19 82 ARG A N 1
ATOM 647 C CA . ARG A 1 82 ? 11.330 -10.008 0.044 1.00 76.19 82 ARG A CA 1
ATOM 648 C C . ARG A 1 82 ? 9.893 -9.675 -0.372 1.00 76.19 82 ARG A C 1
ATOM 650 O O . ARG A 1 82 ? 9.699 -9.377 -1.549 1.00 76.19 82 ARG A O 1
ATOM 657 N N . PRO A 1 83 ? 8.926 -9.620 0.564 1.00 72.88 83 PRO A N 1
ATOM 658 C CA . PRO A 1 83 ? 7.543 -9.282 0.241 1.00 72.88 83 PRO A CA 1
ATOM 659 C C . PRO A 1 83 ? 7.422 -7.956 -0.522 1.00 72.88 83 PRO A C 1
ATOM 661 O O . PRO A 1 83 ? 8.038 -6.939 -0.155 1.00 72.88 83 PRO A O 1
ATOM 664 N N . ILE A 1 84 ? 6.615 -7.966 -1.582 1.00 77.56 84 ILE A N 1
ATOM 665 C CA . ILE A 1 84 ? 6.263 -6.781 -2.365 1.00 77.56 84 ILE A CA 1
ATOM 666 C C . ILE A 1 84 ? 4.852 -6.383 -1.942 1.00 77.56 84 ILE A C 1
ATOM 668 O O . ILE A 1 84 ? 3.882 -7.046 -2.283 1.00 77.56 84 ILE A O 1
ATOM 672 N N . VAL A 1 85 ? 4.747 -5.303 -1.169 1.00 75.44 85 VAL A N 1
ATOM 673 C CA . VAL A 1 85 ? 3.449 -4.737 -0.789 1.00 75.44 85 VAL A CA 1
ATOM 674 C C . VAL A 1 85 ? 3.104 -3.646 -1.804 1.00 75.44 85 VAL A C 1
ATOM 676 O O . VAL A 1 85 ? 3.891 -2.699 -1.919 1.00 75.44 85 VAL A O 1
ATOM 679 N N . PRO A 1 86 ? 1.977 -3.750 -2.531 1.00 79.38 86 PRO A N 1
ATOM 680 C CA . PRO A 1 86 ? 1.518 -2.703 -3.437 1.00 79.38 86 PRO A CA 1
ATOM 681 C C . PRO A 1 86 ? 1.402 -1.348 -2.732 1.00 79.38 86 PRO A C 1
ATOM 683 O O . PRO A 1 86 ? 0.974 -1.264 -1.577 1.00 79.38 86 PRO A O 1
ATOM 686 N N . HIS A 1 87 ? 1.737 -0.258 -3.426 1.00 80.50 87 HIS A N 1
ATOM 687 C CA . HIS A 1 87 ? 1.646 1.077 -2.829 1.00 80.50 87 HIS A CA 1
ATOM 688 C C . HIS A 1 87 ? 0.196 1.433 -2.461 1.00 80.50 87 HIS A C 1
ATOM 690 O O . HIS A 1 87 ? -0.051 2.041 -1.418 1.00 80.50 87 HIS A O 1
ATOM 696 N N . ALA A 1 88 ? -0.766 1.001 -3.281 1.00 82.88 88 ALA A N 1
ATOM 697 C CA . ALA A 1 88 ? -2.192 1.186 -3.029 1.00 82.88 88 ALA A CA 1
ATOM 698 C C . ALA A 1 88 ? -2.630 0.593 -1.678 1.00 82.88 88 ALA A C 1
ATOM 700 O O . ALA A 1 88 ? -3.336 1.262 -0.925 1.00 82.88 88 ALA A O 1
ATOM 701 N N . ASP A 1 89 ? -2.143 -0.596 -1.319 1.00 86.38 89 ASP A N 1
ATOM 702 C CA . ASP A 1 89 ? -2.464 -1.249 -0.045 1.00 86.38 89 ASP A CA 1
ATOM 703 C C . ASP A 1 89 ? -1.911 -0.464 1.144 1.00 86.38 89 ASP A C 1
ATOM 705 O O . ASP A 1 89 ? -2.585 -0.287 2.161 1.00 86.38 89 ASP A O 1
ATOM 709 N N . ILE A 1 90 ? -0.697 0.077 1.006 1.00 86.94 90 ILE A N 1
ATOM 710 C CA . ILE A 1 90 ? -0.086 0.939 2.025 1.00 86.94 90 ILE A CA 1
ATOM 711 C C . ILE A 1 90 ? -0.935 2.198 2.234 1.00 86.94 90 ILE A C 1
ATOM 713 O O . ILE A 1 90 ? -1.189 2.585 3.379 1.00 86.94 90 ILE A O 1
ATOM 717 N N . VAL A 1 91 ? -1.379 2.835 1.145 1.00 89.88 91 VAL A N 1
ATOM 718 C CA . VAL A 1 91 ? -2.257 4.014 1.192 1.00 89.88 91 VAL A CA 1
ATOM 719 C C . VAL A 1 91 ? -3.602 3.659 1.826 1.00 89.88 91 VAL A C 1
ATOM 721 O O . VAL A 1 91 ? -4.037 4.343 2.751 1.00 89.88 91 VAL A O 1
ATOM 724 N N . MET A 1 92 ? -4.218 2.549 1.420 1.00 92.81 92 MET A N 1
ATOM 725 C CA . MET A 1 92 ? -5.499 2.091 1.955 1.00 92.81 92 MET A CA 1
ATOM 726 C C . MET A 1 92 ? -5.420 1.826 3.463 1.00 92.81 92 MET A C 1
ATOM 728 O O . MET A 1 92 ? -6.247 2.316 4.231 1.00 92.81 92 MET A O 1
ATOM 732 N N . ILE A 1 93 ? -4.385 1.118 3.927 1.00 93.25 93 ILE A N 1
ATOM 733 C CA . ILE A 1 93 ? -4.183 0.854 5.357 1.00 93.25 93 ILE A CA 1
ATOM 734 C C . ILE A 1 93 ? -3.975 2.162 6.138 1.00 93.25 93 ILE A C 1
ATOM 736 O O . ILE A 1 93 ? -4.453 2.282 7.271 1.00 93.25 93 ILE A O 1
ATOM 740 N N . ARG A 1 94 ? -3.268 3.152 5.572 1.00 94.25 94 ARG A N 1
ATOM 741 C CA . ARG A 1 94 ? -3.117 4.474 6.206 1.00 94.25 94 ARG A CA 1
ATOM 742 C C . ARG A 1 94 ? -4.465 5.168 6.373 1.00 94.25 94 ARG A C 1
ATOM 744 O O . ARG A 1 94 ? -4.743 5.647 7.472 1.00 94.25 94 ARG A O 1
ATOM 751 N N . GLU A 1 95 ? -5.311 5.162 5.348 1.00 96.56 95 GLU A N 1
ATOM 752 C CA . GLU A 1 95 ? -6.635 5.782 5.441 1.00 96.56 95 GLU A CA 1
ATOM 753 C C . GLU A 1 95 ? -7.566 5.048 6.409 1.00 96.56 95 GLU A C 1
ATOM 755 O O . GLU A 1 95 ? -8.227 5.691 7.223 1.00 96.56 95 GLU A O 1
ATOM 760 N N . LEU A 1 96 ? -7.546 3.712 6.440 1.00 97.00 96 LEU A N 1
ATOM 761 C CA . LEU A 1 96 ? -8.299 2.936 7.433 1.00 97.00 96 LEU A CA 1
ATOM 762 C C . LEU A 1 96 ? -7.865 3.265 8.873 1.00 97.00 96 LEU A C 1
ATOM 764 O O . LEU A 1 96 ? -8.705 3.407 9.764 1.00 97.00 96 LEU A O 1
ATOM 768 N N . ARG A 1 97 ? -6.561 3.455 9.113 1.00 95.94 97 ARG A N 1
ATOM 769 C CA . ARG A 1 97 ? -6.044 3.900 10.420 1.00 95.94 97 ARG A CA 1
ATOM 770 C C . ARG A 1 97 ? -6.462 5.331 10.752 1.00 95.94 97 ARG A C 1
ATOM 772 O O . ARG A 1 97 ? -6.811 5.600 11.902 1.00 95.94 97 ARG A O 1
ATOM 779 N N . ARG A 1 98 ? -6.465 6.233 9.765 1.00 97.50 98 ARG A N 1
ATOM 780 C CA . ARG A 1 98 ? -6.950 7.614 9.921 1.00 97.50 98 ARG A CA 1
ATOM 781 C C . ARG A 1 98 ? -8.420 7.632 10.337 1.00 97.50 98 ARG A C 1
ATOM 783 O O . ARG A 1 98 ? -8.762 8.286 11.320 1.00 97.50 98 ARG A O 1
ATOM 790 N N . LEU A 1 99 ? -9.264 6.863 9.647 1.00 97.62 99 LEU A N 1
ATOM 791 C CA . LEU A 1 99 ? -10.682 6.701 9.979 1.00 97.62 99 LEU A CA 1
ATOM 792 C C . LEU A 1 99 ? -10.879 6.116 11.383 1.00 97.62 99 LEU A C 1
ATOM 794 O O . LEU A 1 99 ? -11.709 6.619 12.134 1.00 97.62 99 LEU A O 1
ATOM 798 N N . GLY A 1 100 ? -10.075 5.127 11.787 1.00 96.75 100 GLY A N 1
ATOM 799 C CA . GLY A 1 100 ? -10.096 4.602 13.157 1.00 96.75 100 GLY A CA 1
ATOM 800 C C . GLY A 1 100 ? -9.761 5.661 14.217 1.00 96.75 100 GLY A C 1
ATOM 801 O O . GLY A 1 100 ? -10.394 5.709 15.272 1.00 96.75 100 GLY A O 1
ATOM 802 N N . GLY A 1 101 ? -8.811 6.555 13.928 1.00 96.88 101 GLY A N 1
ATOM 803 C CA . GLY A 1 101 ? -8.500 7.703 14.784 1.00 96.88 101 GLY A CA 1
ATOM 804 C C . GLY A 1 101 ? -9.665 8.690 14.909 1.00 96.88 101 GLY A C 1
ATOM 805 O O . GLY A 1 101 ? -9.983 9.125 16.017 1.00 96.88 101 GLY A O 1
ATOM 806 N N . LEU A 1 102 ? -10.341 8.993 13.796 1.00 96.94 102 LEU A N 1
ATOM 807 C CA . LEU A 1 102 ? -11.537 9.844 13.785 1.00 96.94 102 LEU A CA 1
ATOM 808 C C . LEU A 1 102 ? -12.697 9.209 14.562 1.00 96.94 102 LEU A C 1
ATOM 810 O O . LEU A 1 102 ? -13.354 9.891 15.345 1.00 96.94 102 LEU A O 1
ATOM 814 N N . LEU A 1 103 ? -12.908 7.901 14.410 1.00 96.62 103 LEU A N 1
ATOM 815 C CA . LEU A 1 103 ? -13.923 7.153 15.14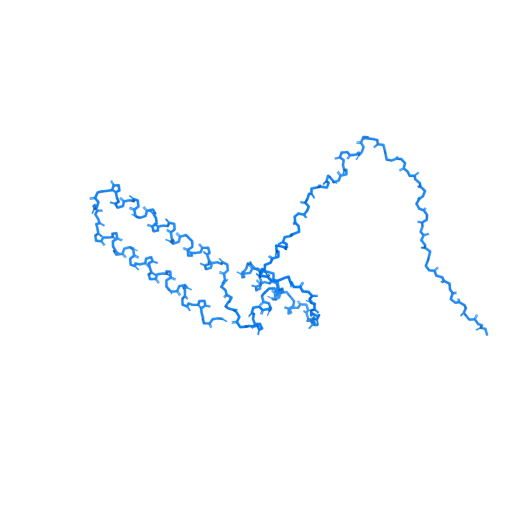9 1.00 96.62 103 LEU A CA 1
ATOM 816 C C . LEU A 1 103 ? -13.649 7.159 16.660 1.00 96.62 103 LEU A C 1
ATOM 818 O O . LEU A 1 103 ? -14.557 7.403 17.452 1.00 96.62 103 LEU A O 1
ATOM 822 N N . LYS A 1 104 ? -12.387 6.960 17.067 1.00 95.75 104 LYS A N 1
ATOM 823 C CA . LYS A 1 104 ? -11.971 7.097 18.470 1.00 95.75 104 LYS A CA 1
ATOM 824 C C . LYS A 1 104 ? -12.296 8.491 19.006 1.00 95.75 104 LYS A C 1
ATOM 826 O O . LYS A 1 104 ? -12.818 8.605 20.111 1.00 95.75 104 LYS A O 1
ATOM 831 N N . HIS A 1 105 ? -11.970 9.537 18.245 1.00 96.31 105 HIS A N 1
ATOM 832 C CA . HIS A 1 105 ? -12.272 10.910 18.641 1.00 96.31 105 HIS A CA 1
ATOM 833 C C . HIS A 1 105 ? -13.781 11.112 18.818 1.00 96.31 105 HIS A C 1
ATOM 835 O O . HIS A 1 105 ? -14.202 11.591 19.864 1.00 96.31 105 HIS A O 1
ATOM 841 N N . LEU A 1 106 ? -14.593 10.675 17.849 1.00 94.94 106 LEU A N 1
ATOM 842 C CA . LEU A 1 106 ? -16.053 10.765 17.907 1.00 94.94 106 LEU A CA 1
ATOM 843 C C . LEU A 1 106 ? -16.630 10.091 19.161 1.00 94.94 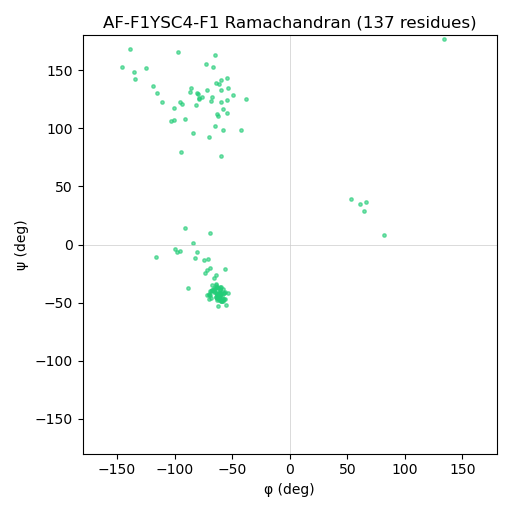106 LEU A C 1
ATOM 845 O O . LEU A 1 106 ? -17.439 10.705 19.848 1.00 94.94 106 LEU A O 1
ATOM 849 N N . TYR A 1 107 ? -16.182 8.875 19.487 1.00 95.69 107 TYR A N 1
ATOM 850 C CA . TYR A 1 107 ? -16.617 8.137 20.679 1.00 95.69 107 TYR A CA 1
ATOM 851 C C . TYR A 1 107 ? -16.282 8.862 21.991 1.00 95.69 107 TYR A C 1
ATOM 853 O O . TYR A 1 107 ? -17.091 8.902 22.918 1.00 95.69 107 TYR A O 1
ATOM 861 N N . LEU A 1 108 ? -15.087 9.454 22.085 1.00 96.00 108 LEU A N 1
ATOM 862 C CA . LEU A 1 108 ? -14.688 10.221 23.267 1.00 96.00 108 LEU A CA 1
ATOM 863 C C . LEU A 1 108 ? -15.477 11.532 23.370 1.00 96.00 108 LEU A C 1
ATOM 865 O O . LEU A 1 108 ? -15.957 11.871 24.447 1.00 96.00 108 LEU A O 1
ATOM 869 N N . SER A 1 109 ? -15.661 12.241 22.252 1.00 95.62 109 SER A N 1
ATOM 870 C CA . SER A 1 109 ? -16.459 13.472 22.198 1.00 95.62 109 SER A CA 1
ATOM 871 C C . SER A 1 109 ? -17.942 13.234 22.484 1.00 95.62 109 SER A C 1
ATOM 873 O O . SER A 1 109 ? -18.604 14.121 23.012 1.00 95.62 109 SER A O 1
ATOM 875 N N . SER A 1 110 ? -1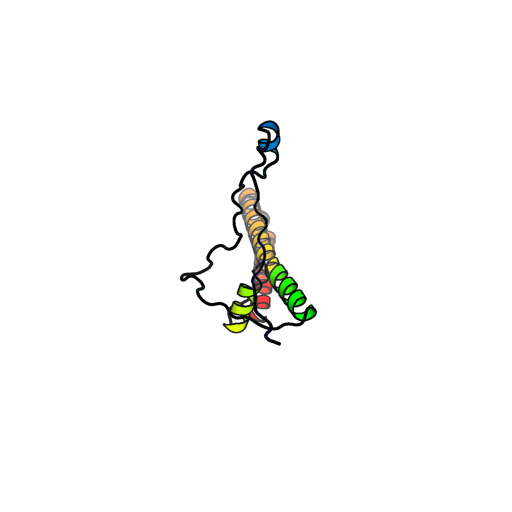8.467 12.046 22.171 1.00 93.94 110 SER A N 1
ATOM 876 C CA . SER A 1 110 ? -19.848 11.657 22.472 1.00 93.94 110 SER A CA 1
ATOM 877 C C . SER A 1 110 ? -20.038 11.123 23.899 1.00 93.94 110 SER A C 1
ATOM 879 O O . SER A 1 110 ? -21.152 10.742 24.263 1.00 93.94 110 SER A O 1
ATOM 881 N N . ASN A 1 111 ? -18.971 11.089 24.710 1.00 93.75 111 ASN A N 1
ATOM 882 C CA . ASN A 1 111 ? -18.935 10.474 26.038 1.00 93.75 111 ASN A CA 1
ATOM 883 C C . ASN A 1 111 ? -19.421 9.012 26.034 1.00 93.75 111 ASN A C 1
ATOM 885 O O . ASN A 1 111 ? -20.148 8.572 26.923 1.00 93.75 111 ASN A O 1
ATOM 889 N N . GLY A 1 112 ? -19.052 8.266 24.992 1.00 90.00 112 GLY A N 1
ATOM 890 C CA . GLY A 1 112 ? -19.378 6.852 24.850 1.00 90.00 112 GLY A CA 1
ATOM 891 C C . GLY A 1 112 ? -20.773 6.539 24.306 1.00 90.00 112 GLY A C 1
ATOM 892 O O . GLY A 1 112 ? -21.159 5.370 24.272 1.00 90.00 112 GLY A O 1
ATOM 893 N N . GLN A 1 113 ? -21.532 7.539 23.845 1.00 90.31 113 GLN A N 1
ATOM 894 C CA . GLN A 1 113 ? -22.761 7.272 23.092 1.00 90.31 113 GLN A CA 1
ATOM 895 C C . GLN A 1 113 ? -22.440 6.469 21.826 1.00 90.31 113 GLN A C 1
ATOM 897 O O . GLN A 1 113 ? -21.442 6.744 21.153 1.00 90.31 113 GLN A O 1
ATOM 902 N N . HIS A 1 114 ? -23.317 5.521 21.484 1.00 90.38 114 HIS A N 1
ATOM 903 C CA . HIS A 1 114 ? -23.161 4.598 20.351 1.00 90.38 114 HIS A CA 1
ATOM 904 C C . HIS A 1 114 ? -21.985 3.616 20.512 1.00 90.38 114 HIS A C 1
ATOM 906 O O . HIS A 1 114 ? -21.255 3.311 19.563 1.00 90.38 114 HIS A O 1
ATOM 912 N N . ALA A 1 115 ? -21.741 3.143 21.741 1.00 92.06 115 ALA A N 1
ATOM 913 C CA . ALA A 1 115 ? -20.637 2.228 22.036 1.00 92.06 115 ALA A CA 1
ATOM 914 C C . ALA A 1 115 ? -20.699 0.928 21.219 1.00 92.06 115 ALA A C 1
ATOM 916 O O . ALA A 1 115 ? -19.663 0.443 20.761 1.00 92.06 115 ALA A O 1
ATOM 917 N N . GLN A 1 116 ? -21.900 0.385 21.004 1.00 94.19 116 GLN A N 1
ATOM 918 C CA . GLN A 1 116 ? -22.085 -0.841 20.229 1.00 94.19 116 GLN A CA 1
ATOM 919 C C . GLN A 1 116 ? -21.775 -0.621 18.744 1.00 94.19 116 GLN A C 1
ATOM 921 O O . GLN A 1 116 ? -21.009 -1.395 18.170 1.00 94.19 116 GLN A O 1
ATOM 926 N N . GLU A 1 117 ? -22.280 0.455 18.132 1.00 94.75 117 GLU A N 1
ATOM 927 C CA . GLU A 1 117 ? -21.985 0.785 16.732 1.00 94.75 117 GLU A CA 1
ATOM 928 C C . GLU A 1 117 ? -20.503 1.125 16.531 1.00 94.75 117 GLU A C 1
ATOM 930 O O . GLU A 1 117 ? -19.885 0.705 15.547 1.00 94.75 117 GLU A O 1
ATOM 935 N N . THR A 1 118 ? -19.899 1.833 17.490 1.00 95.56 118 THR A N 1
ATOM 936 C CA . THR A 1 118 ? -18.465 2.156 17.486 1.00 95.56 118 THR A CA 1
ATOM 937 C C . THR A 1 118 ? -17.625 0.882 17.520 1.00 95.56 118 THR A C 1
ATOM 939 O O . THR A 1 118 ? -16.703 0.728 16.717 1.00 95.56 118 THR A O 1
ATOM 942 N N . LEU A 1 119 ? -17.952 -0.057 18.413 1.00 94.94 119 LEU A N 1
ATOM 943 C CA . LEU A 1 119 ? -17.253 -1.334 18.525 1.00 94.94 119 LEU A CA 1
ATOM 944 C C . LEU A 1 119 ? -17.398 -2.166 17.243 1.00 94.94 119 LEU A C 1
ATOM 946 O O . LEU A 1 119 ? -16.400 -2.671 16.728 1.00 94.94 119 LEU A O 1
ATOM 950 N N . ALA A 1 120 ? -18.612 -2.262 16.694 1.00 96.81 120 ALA A N 1
ATOM 951 C CA . ALA A 1 120 ? -18.866 -2.964 15.438 1.00 96.81 120 ALA A CA 1
ATOM 952 C C . ALA A 1 120 ? -18.041 -2.371 14.282 1.00 96.81 120 ALA A C 1
ATOM 954 O O . ALA A 1 120 ? -17.391 -3.103 13.533 1.00 96.81 120 ALA A O 1
ATOM 955 N N . THR A 1 121 ? -17.986 -1.042 14.187 1.00 96.81 121 THR A N 1
ATOM 956 C CA . THR A 1 121 ? -17.197 -0.339 13.166 1.00 96.81 121 THR A CA 1
ATOM 957 C C . THR A 1 121 ? -15.695 -0.559 13.359 1.00 96.81 121 THR A C 1
ATOM 959 O O . THR A 1 121 ? -14.981 -0.810 12.390 1.00 96.81 121 THR A O 1
ATOM 962 N N . LEU A 1 122 ? -15.196 -0.534 14.601 1.00 96.31 122 LEU A N 1
ATOM 963 C CA . LEU A 1 122 ? -13.795 -0.853 14.901 1.00 96.31 122 LEU A CA 1
ATOM 964 C C . LEU A 1 122 ? -13.431 -2.283 14.486 1.00 96.31 122 LEU A C 1
ATOM 966 O O . LEU A 1 122 ? -12.362 -2.495 13.909 1.00 96.31 122 LEU A O 1
ATOM 970 N N . HIS A 1 123 ? -14.311 -3.256 14.729 1.00 97.38 123 HIS A N 1
ATOM 971 C CA . HIS A 1 123 ? -14.113 -4.626 14.257 1.00 97.38 123 HIS A CA 1
ATOM 972 C C . HIS A 1 123 ? -14.097 -4.713 12.729 1.00 97.38 123 HIS A C 1
ATOM 974 O O . HIS A 1 123 ? -13.230 -5.397 12.183 1.00 97.38 123 HIS A O 1
ATOM 980 N N . ALA A 1 124 ? -14.982 -3.990 12.037 1.00 97.56 124 ALA A N 1
ATOM 981 C CA . ALA A 1 124 ? -14.991 -3.934 10.576 1.00 97.56 124 ALA A CA 1
ATOM 982 C C . ALA A 1 124 ? -13.692 -3.327 10.013 1.00 97.56 124 ALA A C 1
ATOM 984 O O . ALA A 1 124 ? -13.078 -3.909 9.119 1.00 97.56 124 ALA A O 1
ATOM 985 N N . LEU A 1 125 ? -13.215 -2.212 10.582 1.00 96.88 125 LEU A N 1
ATOM 986 C CA . LEU A 1 125 ? -11.940 -1.593 10.199 1.00 96.88 125 LEU A CA 1
ATOM 987 C C . LEU A 1 125 ? -10.756 -2.540 10.432 1.00 96.88 125 LEU A C 1
ATOM 989 O O . LEU A 1 125 ? -9.900 -2.685 9.558 1.00 96.88 125 LEU A O 1
ATOM 993 N N . LYS A 1 126 ? -10.716 -3.216 11.588 1.00 95.56 126 LYS A N 1
ATOM 994 C CA . LYS A 1 126 ? -9.696 -4.230 11.889 1.00 95.56 126 LYS A CA 1
ATOM 995 C C . LYS A 1 126 ? -9.726 -5.361 10.856 1.00 95.56 126 LYS A C 1
ATOM 997 O O . LYS A 1 126 ? -8.682 -5.698 10.305 1.00 95.56 126 LYS A O 1
ATOM 1002 N N . GLY A 1 127 ? -10.909 -5.901 10.562 1.00 97.00 127 GLY A N 1
ATOM 1003 C CA . GLY A 1 127 ? -11.089 -6.968 9.577 1.00 97.00 127 GLY A CA 1
ATOM 1004 C C . GLY A 1 127 ? -10.622 -6.569 8.175 1.00 97.00 127 GLY A C 1
ATOM 1005 O O . GLY A 1 127 ? -9.934 -7.349 7.519 1.00 97.00 127 GLY A O 1
ATOM 1006 N N . ALA A 1 128 ? -10.918 -5.340 7.743 1.00 95.31 128 ALA A N 1
ATOM 1007 C CA . ALA A 1 128 ? -10.471 -4.809 6.455 1.00 95.31 128 ALA A CA 1
ATOM 1008 C C . ALA A 1 128 ? -8.939 -4.674 6.375 1.00 95.31 128 ALA A C 1
ATOM 1010 O O . ALA A 1 128 ? -8.333 -5.112 5.398 1.00 95.31 128 ALA A O 1
ATOM 1011 N N . ILE A 1 129 ? -8.294 -4.135 7.419 1.00 93.69 129 ILE A N 1
ATOM 1012 C CA . ILE A 1 129 ? -6.824 -4.041 7.484 1.00 93.69 129 ILE A CA 1
ATOM 1013 C C . ILE A 1 129 ? -6.192 -5.434 7.428 1.00 93.69 129 ILE A C 1
ATOM 1015 O O . ILE A 1 129 ? -5.199 -5.629 6.728 1.00 93.69 129 ILE A O 1
ATOM 1019 N N . GLU A 1 130 ? -6.747 -6.404 8.154 1.00 93.12 130 GLU A N 1
ATOM 1020 C CA . GLU A 1 130 ? -6.245 -7.777 8.149 1.00 93.12 130 GLU A CA 1
ATOM 1021 C C . GLU A 1 130 ? -6.442 -8.479 6.801 1.00 93.12 130 GLU A C 1
ATOM 1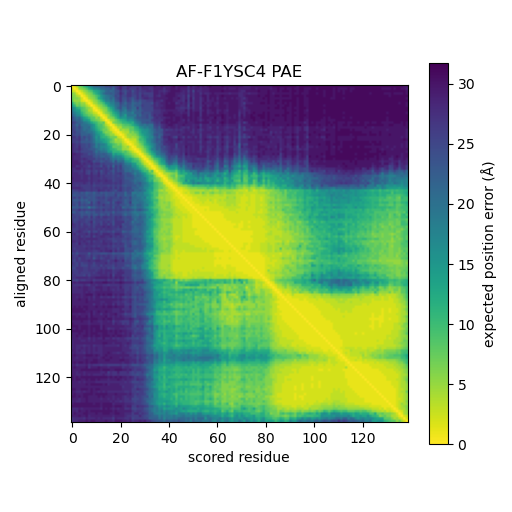023 O O . GLU A 1 130 ? -5.585 -9.265 6.410 1.00 93.12 130 GLU A O 1
ATOM 1028 N N . ALA A 1 131 ? -7.533 -8.205 6.080 1.00 91.25 131 ALA A N 1
ATOM 1029 C CA . ALA A 1 131 ? -7.758 -8.744 4.740 1.00 91.25 131 ALA A CA 1
ATOM 1030 C C . ALA A 1 131 ? -6.678 -8.258 3.761 1.00 91.25 131 ALA A C 1
ATOM 1032 O O . ALA A 1 131 ? -5.955 -9.081 3.204 1.00 91.25 131 ALA A O 1
ATOM 1033 N N . ILE A 1 132 ? -6.462 -6.941 3.687 1.00 90.38 132 ILE A N 1
ATOM 1034 C CA . ILE A 1 132 ? -5.388 -6.337 2.875 1.00 90.38 132 ILE A CA 1
ATOM 1035 C C . ILE A 1 132 ? -4.012 -6.857 3.332 1.00 90.38 132 ILE A C 1
ATOM 1037 O O . ILE A 1 132 ? -3.109 -7.124 2.539 1.00 90.38 132 ILE A O 1
ATOM 1041 N N . SER A 1 133 ? -3.844 -7.067 4.642 1.00 85.50 133 SER A N 1
ATOM 1042 C CA . SER A 1 133 ? -2.599 -7.597 5.199 1.00 85.50 133 SER A CA 1
ATOM 1043 C C . SER A 1 133 ? -2.358 -9.083 4.890 1.00 85.50 133 SER A C 1
ATOM 1045 O O . SER A 1 133 ? -1.226 -9.542 4.965 1.00 85.50 133 SER A O 1
ATOM 1047 N N . ARG A 1 134 ? -3.385 -9.871 4.575 1.00 84.12 134 ARG A N 1
ATOM 1048 C CA . ARG A 1 134 ? -3.205 -11.275 4.176 1.00 84.12 134 ARG A CA 1
ATOM 1049 C C . ARG A 1 134 ? -2.979 -11.410 2.679 1.00 84.12 134 ARG A C 1
ATOM 1051 O O . ARG A 1 134 ? -2.174 -12.245 2.275 1.00 84.12 134 ARG A O 1
ATOM 1058 N N . ASP A 1 135 ? -3.661 -10.597 1.881 1.00 80.00 135 ASP A N 1
ATOM 1059 C CA . ASP A 1 135 ? -3.574 -10.670 0.423 1.00 80.00 135 ASP A CA 1
ATOM 1060 C C . ASP A 1 135 ? -2.164 -10.330 -0.078 1.00 80.00 135 ASP A C 1
ATOM 1062 O O . ASP A 1 135 ? -1.646 -11.033 -0.944 1.00 80.00 135 ASP A O 1
ATOM 1066 N N . HIS A 1 136 ? -1.465 -9.376 0.550 1.00 69.50 136 HIS A N 1
ATOM 1067 C CA . HIS A 1 136 ? -0.078 -9.070 0.172 1.00 69.50 136 HIS A CA 1
ATOM 1068 C C . HIS A 1 136 ? 0.943 -10.167 0.519 1.00 69.50 136 HIS A C 1
ATOM 1070 O O . HIS A 1 136 ? 2.043 -10.145 -0.018 1.00 69.50 136 HIS A O 1
ATOM 1076 N N . GLN A 1 137 ? 0.648 -11.091 1.445 1.00 58.25 137 GLN A N 1
ATOM 1077 C CA . GLN A 1 137 ? 1.595 -12.162 1.809 1.00 58.25 137 GLN A CA 1
ATOM 1078 C C . GLN A 1 137 ? 1.560 -13.343 0.834 1.00 58.25 137 GLN A C 1
ATOM 1080 O O . GLN A 1 137 ? 2.418 -14.219 0.907 1.00 58.25 137 GLN A O 1
ATOM 1085 N N . LYS A 1 138 ? 0.553 -13.393 -0.045 1.00 54.78 138 LYS A N 1
ATOM 1086 C CA . LYS A 1 138 ? 0.353 -14.477 -1.017 1.00 54.78 138 LYS A CA 1
ATOM 1087 C C . LYS A 1 138 ? 0.937 -14.176 -2.404 1.00 54.78 138 LYS A C 1
ATOM 1089 O O . LYS A 1 138 ? 0.891 -15.062 -3.253 1.00 54.78 138 LYS A O 1
ATOM 1094 N N . SER A 1 139 ? 1.439 -12.959 -2.617 1.00 48.50 139 SER A N 1
ATOM 1095 C CA . SER A 1 139 ? 2.015 -12.451 -3.873 1.00 48.50 139 SER A CA 1
ATOM 1096 C C . SER A 1 139 ? 3.535 -12.360 -3.763 1.00 48.50 139 SER A C 1
ATOM 1098 O O . SER A 1 139 ? 4.226 -12.720 -4.740 1.00 48.50 139 SER A O 1
#

Organism: NCBI:txid945681

Foldseek 3Di:
DDDDDDDDDDDDDDDDDDPPVCPVVPPDPDPPVPVDDQPDPDRDDDDDDDDDDPVRVVVLCVVQVQLVHDSVVVVVCVVVVNFRQGPVLVVVLVVLVVVLVVLVVVCVVVVNPPVVVSVVSVVVSVVVNVVSVVVSVVD

pLDDT: mean 77.67, std 20.48, range [39.06, 98.31]

Mean predicted aligned error: 15.44 Å

Sequence (139 aa):
MTNHARPFGAPRLTGWLIPASFSSLLPKEGVHVMPFEIRGRFPLDAIVNVRLTTDEKDRLKEDADLAGMSVSELIRRRYFGRPIVPHADIVMIRELRRLGGLLKHLYLSSNGQHAQETLATLHALKGAIEAISRDHQKS

InterPro domains:
  IPR053842 Mobilization protein NikA-like [PF21983] (45-107)

Secondary structure (DSSP, 8-state):
--------PPP--PPP---GGGGGGS--------S----SSS-----------HHHHHHHHHHHHHTTS-HHHHHHHHHTT-----HHHHHHHHHHHHHHHHHHHHHHHTTTTTHHHHHHHHHHHHHHHHHHHHHTT--

Radius of gyration: 27.89 Å; Cα contacts (8 Å, |Δi|>4): 52; chains: 1; bounding box: 72×54×76 Å

Solvent-accessible surface area (backbone atoms only — not comparable to full-atom values): 8924 Å² total; per-residue (Å²): 136,86,86,79,90,82,77,88,84,79,84,84,82,75,87,76,85,77,60,80,87,54,60,84,75,48,80,70,86,64,79,74,72,69,88,70,72,85,81,66,97,62,83,88,87,82,85,84,90,78,92,68,58,72,70,58,51,51,52,45,46,52,56,12,60,54,38,68,47,52,52,69,55,46,51,50,27,65,74,70,72,45,84,64,61,44,36,64,57,57,53,51,46,50,51,53,52,51,50,52,52,52,50,52,50,52,34,59,76,52,74,51,56,60,52,67,62,51,51,54,50,52,51,50,51,52,52,52,46,50,50,59,62,50,58,42,74,78,106